Protein AF-A0A957P967-F1 (afdb_monomer)

Radius of gyration: 11.56 Å; Cα contacts (8 Å, |Δi|>4): 62; chains: 1; bounding box: 25×18×27 Å

Solvent-accessible surface area (backbone atoms only — not comparable to full-atom values): 3172 Å² total; per-residue (Å²): 134,64,78,78,69,73,81,56,43,56,41,53,38,60,55,52,71,75,54,57,93,91,64,86,84,89,73,81,31,52,17,89,33,47,51,26,74,75,23,45,97,86,79,38,58,55,59,43,66,80

Foldseek 3Di:
DDQPPPPAFQQCSVVVVPDDVVDDDDDWAWQNSHVAQNAPPVPGHHRDID

Mean predicted aligned error: 3.92 Å

pLDDT: mean 89.35, std 4.35, range [75.88, 94.69]

Nearest PDB structures (foldseek):
  6m4w-assembly1_D  TM=9.672E-01  e=7.761E-05  Homo sapiens
  8p3c-assembly1_B  TM=9.753E-01  e=1.098E-04  Burkholderia pseudomallei
  4ggq-assembly3_B  TM=9.761E-01  e=1.261E-04  Saccharomyces cerevisiae S288C
  6m4v-assembly2_D  TM=9.701E-01  e=1.553E-04  Homo sapiens
  4dz2-assembly1_A  TM=9.698E-01  e=1.177E-04  Burkholderia pseudomallei 1710b

Secondary structure (DSSP, 8-state):
--TTTTSS-HHHHHHHHTPPTT--------GGGTTGGG-BTTTB-TT---

Structure (mmCIF, N/CA/C/O backbone):
data_AF-A0A957P967-F1
#
_entry.id   AF-A0A957P967-F1
#
loop_
_atom_site.group_PDB
_atom_site.id
_atom_site.type_symbol
_atom_site.label_atom_id
_atom_site.label_alt_id
_atom_site.label_comp_id
_atom_site.label_asym_id
_atom_site.label_entity_id
_atom_site.label_seq_id
_atom_site.pdbx_PDB_ins_code
_atom_site.Cartn_x
_atom_site.Cartn_y
_atom_site.Cartn_z
_atom_site.occupancy
_atom_site.B_iso_or_equiv
_atom_site.auth_seq_id
_atom_site.auth_comp_id
_atom_site.auth_asym_id
_atom_site.auth_atom_id
_atom_site.pdbx_PDB_model_num
ATOM 1 N N . PHE A 1 1 ? -10.062 6.959 2.860 1.00 75.88 1 PHE A N 1
ATOM 2 C CA . PHE A 1 1 ? -10.247 6.736 1.415 1.00 75.88 1 PHE A CA 1
ATOM 3 C C . PHE A 1 1 ? -11.496 5.897 1.226 1.00 75.88 1 PHE A C 1
ATOM 5 O O . PHE A 1 1 ? -11.897 5.217 2.169 1.00 75.88 1 PHE A O 1
ATOM 12 N N . VAL A 1 2 ? -12.135 5.990 0.065 1.00 79.12 2 VAL A N 1
ATOM 13 C CA . VAL A 1 2 ? -13.269 5.130 -0.285 1.00 79.12 2 VAL A CA 1
ATOM 14 C C . VAL A 1 2 ? -12.726 3.953 -1.084 1.00 79.12 2 VAL A C 1
ATOM 16 O O . VAL A 1 2 ? -12.073 4.152 -2.105 1.00 79.12 2 VAL A O 1
ATOM 19 N N . ILE A 1 3 ? -12.960 2.743 -0.582 1.00 81.69 3 ILE A N 1
ATOM 20 C CA . ILE A 1 3 ? -12.504 1.500 -1.209 1.00 81.69 3 ILE A CA 1
ATOM 21 C C . ILE A 1 3 ? -13.273 1.278 -2.518 1.00 81.69 3 ILE A C 1
ATOM 23 O O . ILE A 1 3 ? -14.484 1.498 -2.568 1.00 81.69 3 ILE A O 1
ATOM 27 N N . GLY A 1 4 ? -12.576 0.834 -3.564 1.00 79.25 4 GLY A N 1
ATOM 28 C CA . GL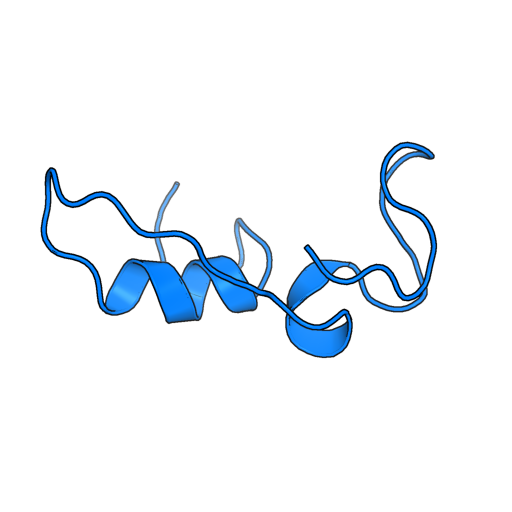Y A 1 4 ? -13.168 0.500 -4.865 1.00 79.25 4 GLY A CA 1
ATOM 29 C C . GLY A 1 4 ? -13.414 1.704 -5.776 1.00 79.25 4 GLY A C 1
ATOM 30 O O . GLY A 1 4 ? -14.094 1.577 -6.790 1.00 79.25 4 GLY A O 1
ATOM 31 N N . GLN A 1 5 ? -12.880 2.876 -5.421 1.00 85.62 5 GLN A N 1
ATOM 32 C CA . GLN A 1 5 ? -12.895 4.069 -6.274 1.00 85.62 5 GLN A CA 1
ATOM 33 C C . GLN A 1 5 ? -11.549 4.316 -6.972 1.00 85.62 5 GLN A C 1
ATOM 35 O O . GLN A 1 5 ? -11.382 5.366 -7.590 1.00 85.62 5 GLN A O 1
ATOM 40 N N . GLY A 1 6 ? -10.573 3.404 -6.849 1.00 82.00 6 GLY A N 1
ATOM 41 C CA . GLY A 1 6 ? -9.243 3.589 -7.437 1.00 82.00 6 GLY A CA 1
ATOM 42 C C . GLY A 1 6 ? -8.475 4.764 -6.826 1.00 82.00 6 GLY A C 1
ATOM 43 O O . GLY A 1 6 ? -7.602 5.344 -7.463 1.00 82.00 6 GLY A O 1
ATOM 44 N N . GLN A 1 7 ? -8.817 5.150 -5.591 1.00 85.31 7 GLN A N 1
ATOM 45 C CA . GLN A 1 7 ? -8.098 6.190 -4.842 1.00 85.31 7 GLN A CA 1
ATOM 46 C C . GLN A 1 7 ? -6.741 5.697 -4.322 1.00 85.31 7 GLN A C 1
ATOM 48 O O . GLN A 1 7 ? -5.915 6.497 -3.885 1.00 85.31 7 GLN A O 1
ATOM 53 N N . VAL A 1 8 ? -6.538 4.380 -4.329 1.00 89.25 8 VAL A N 1
ATOM 54 C CA . VAL A 1 8 ? -5.327 3.686 -3.898 1.00 89.25 8 VAL A CA 1
ATOM 55 C C . VAL A 1 8 ? -4.949 2.622 -4.928 1.00 89.25 8 VAL A C 1
ATOM 57 O O . VAL A 1 8 ? -5.695 2.374 -5.874 1.00 89.25 8 VAL A O 1
ATOM 60 N N . ILE A 1 9 ? -3.786 1.990 -4.745 1.00 92.19 9 ILE A N 1
ATOM 61 C CA . ILE A 1 9 ? -3.345 0.895 -5.614 1.00 92.19 9 ILE A CA 1
ATOM 62 C C . ILE A 1 9 ? -4.364 -0.265 -5.615 1.00 92.19 9 ILE A C 1
ATOM 64 O O . ILE A 1 9 ? -4.946 -0.555 -4.561 1.00 92.19 9 ILE A O 1
ATOM 68 N N . PRO A 1 10 ? -4.558 -0.963 -6.750 1.00 91.31 10 PRO A N 1
ATOM 69 C CA . PRO A 1 10 ? -5.544 -2.041 -6.873 1.00 91.31 10 PRO A CA 1
ATOM 70 C C . PRO A 1 10 ? -5.435 -3.115 -5.785 1.00 91.31 10 PRO A C 1
ATOM 72 O O . PRO A 1 10 ? -6.440 -3.530 -5.217 1.00 91.31 10 PRO A O 1
ATOM 75 N N . GLY A 1 11 ? -4.214 -3.503 -5.406 1.00 91.19 11 GLY A N 1
ATOM 76 C CA . GLY A 1 11 ? -3.978 -4.515 -4.375 1.00 91.19 11 GLY A CA 1
ATOM 77 C C . GLY A 1 11 ? -4.461 -4.108 -2.980 1.00 91.19 11 GLY A C 1
ATOM 78 O O . GLY A 1 11 ? -4.7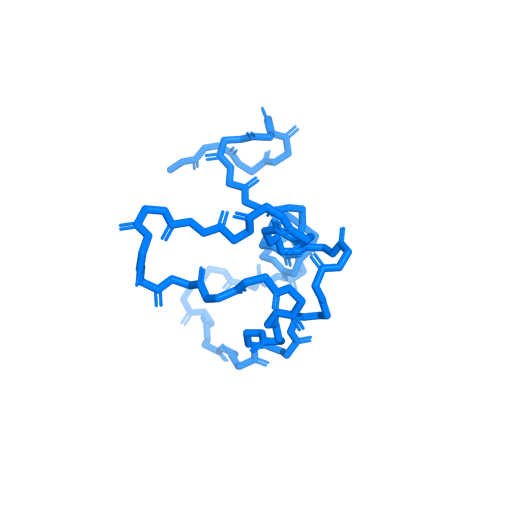70 -4.973 -2.159 1.00 91.19 11 GLY A O 1
ATOM 79 N N . TRP A 1 12 ? -4.566 -2.806 -2.694 1.00 91.69 12 TRP A N 1
ATOM 80 C CA . TRP A 1 12 ? -5.211 -2.323 -1.471 1.00 91.69 12 TRP A CA 1
ATOM 81 C C . TRP A 1 12 ? -6.722 -2.315 -1.595 1.00 91.69 12 TRP A C 1
ATOM 83 O O . TRP A 1 12 ? -7.383 -2.763 -0.661 1.00 91.69 12 TRP A O 1
ATOM 93 N N . ASP A 1 13 ? -7.261 -1.848 -2.721 1.00 88.38 13 ASP A N 1
ATOM 94 C CA . ASP A 1 13 ? -8.705 -1.888 -2.946 1.00 88.38 13 ASP A CA 1
ATOM 95 C C . ASP A 1 13 ? -9.222 -3.333 -2.821 1.00 88.38 13 ASP A C 1
ATOM 97 O O . ASP A 1 13 ? -10.145 -3.577 -2.051 1.00 88.38 13 ASP A O 1
ATOM 101 N N . GLU A 1 14 ? -8.563 -4.318 -3.433 1.00 88.19 14 GLU A N 1
ATOM 102 C CA . GLU A 1 14 ? -8.942 -5.734 -3.322 1.00 88.19 14 GLU A CA 1
ATOM 103 C C . GLU A 1 14 ? -8.656 -6.332 -1.935 1.00 88.19 14 GLU A C 1
ATOM 105 O O . GLU A 1 14 ? -9.500 -7.010 -1.343 1.00 88.19 14 GLU A O 1
ATOM 110 N N . GLY A 1 15 ? -7.466 -6.085 -1.379 1.00 86.88 15 GLY A N 1
ATOM 111 C CA . GLY A 1 15 ? -7.049 -6.688 -0.115 1.00 86.88 15 GLY A CA 1
ATOM 112 C C . GLY A 1 15 ? -7.868 -6.196 1.078 1.00 86.88 15 GLY A C 1
ATOM 113 O O . GLY A 1 15 ? -8.294 -6.999 1.915 1.00 86.88 15 GLY A O 1
ATOM 114 N N . VAL A 1 16 ? -8.130 -4.888 1.143 1.00 88.06 16 VAL A N 1
ATOM 115 C CA . VAL A 1 16 ? -8.861 -4.255 2.249 1.00 88.06 16 VAL A CA 1
ATOM 116 C C . VAL A 1 16 ? -10.360 -4.557 2.174 1.00 88.06 16 VAL A C 1
ATOM 118 O O . VAL A 1 16 ? -10.980 -4.691 3.228 1.00 88.06 16 VAL A O 1
ATOM 121 N N . MET A 1 17 ? -10.939 -4.780 0.982 1.00 86.31 17 MET A N 1
ATOM 122 C CA . MET A 1 17 ? -12.334 -5.249 0.845 1.00 86.31 17 MET A CA 1
ATOM 123 C C . MET A 1 17 ? -12.616 -6.536 1.633 1.00 86.31 17 MET A C 1
ATOM 125 O O . MET A 1 17 ? -13.744 -6.760 2.063 1.00 86.31 17 MET A O 1
ATOM 129 N N . THR A 1 18 ? -11.606 -7.383 1.843 1.00 85.06 18 THR A N 1
ATOM 130 C CA . THR A 1 18 ? -11.763 -8.656 2.569 1.00 85.06 18 THR A CA 1
ATOM 131 C C . THR A 1 18 ? -11.589 -8.529 4.086 1.00 85.06 18 THR A C 1
ATOM 133 O O . THR A 1 18 ? -11.724 -9.516 4.813 1.00 85.06 18 THR A O 1
ATOM 136 N N . MET A 1 19 ? -11.259 -7.336 4.590 1.00 89.25 19 MET A N 1
ATOM 137 C CA . MET A 1 19 ? -10.890 -7.128 5.988 1.00 89.25 19 MET A CA 1
ATOM 138 C C . MET A 1 19 ? -12.076 -6.706 6.857 1.00 89.25 19 MET A C 1
ATOM 140 O O . MET A 1 19 ? -12.933 -5.919 6.464 1.00 89.25 19 MET A O 1
ATOM 144 N N . GLN A 1 20 ? -12.080 -7.195 8.098 1.00 88.38 20 GLN A N 1
ATOM 145 C CA . GLN A 1 20 ? -12.988 -6.707 9.133 1.00 88.38 20 GLN A CA 1
ATOM 146 C C . GLN A 1 20 ? -12.467 -5.401 9.734 1.00 88.38 20 GLN A C 1
ATOM 148 O O . GLN A 1 20 ? -11.258 -5.209 9.896 1.00 88.38 20 GLN A O 1
ATOM 153 N N . VAL A 1 21 ? -13.390 -4.523 10.126 1.00 89.00 21 VAL A N 1
ATOM 154 C CA . VAL A 1 21 ? -13.063 -3.275 10.825 1.00 89.00 21 VAL A CA 1
ATOM 155 C C . VAL A 1 21 ? -12.290 -3.590 12.109 1.00 89.00 21 VAL A C 1
ATOM 157 O O . VAL A 1 21 ? -12.725 -4.396 12.926 1.00 89.00 21 VAL A O 1
ATOM 160 N N . GLY A 1 22 ? -11.122 -2.963 12.270 1.00 91.31 22 GLY A N 1
ATOM 161 C CA . GLY A 1 22 ? -10.212 -3.198 13.399 1.00 91.31 22 GLY A CA 1
ATOM 162 C C . GLY A 1 22 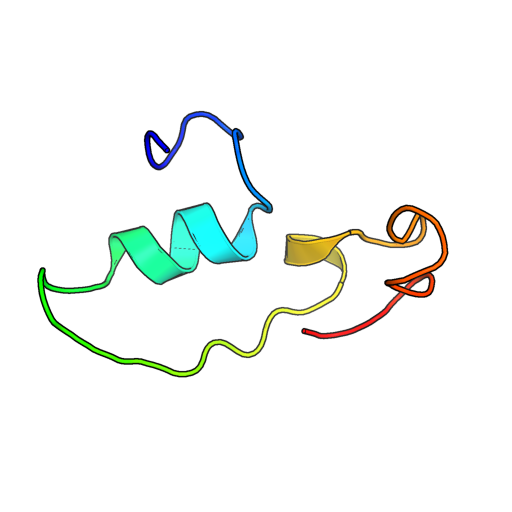? -9.245 -4.377 13.220 1.00 91.31 22 GLY A C 1
ATOM 163 O O . GLY A 1 22 ? -8.332 -4.538 14.030 1.00 91.31 22 GLY A O 1
ATOM 164 N N . GLY A 1 23 ? -9.391 -5.173 12.156 1.00 88.88 23 GLY A N 1
ATOM 165 C CA . GLY A 1 23 ? -8.462 -6.247 11.813 1.00 88.88 23 GLY A CA 1
ATOM 166 C C . GLY A 1 23 ? -7.113 -5.729 11.305 1.00 88.88 23 GLY A C 1
ATOM 167 O O . GLY A 1 23 ? -7.024 -4.671 10.682 1.00 88.88 23 GLY A O 1
ATOM 168 N N . LYS A 1 24 ? -6.047 -6.501 11.541 1.00 91.00 24 LYS A N 1
ATOM 169 C CA . LYS A 1 24 ? -4.703 -6.249 10.996 1.00 91.00 24 LYS A CA 1
ATOM 170 C C . LYS A 1 24 ? -4.269 -7.430 10.136 1.00 91.00 24 LYS A C 1
ATOM 172 O O . LYS A 1 24 ? -4.456 -8.579 10.526 1.00 91.00 24 LYS A O 1
ATOM 177 N N . ARG A 1 25 ? -3.670 -7.146 8.981 1.00 89.75 25 ARG A N 1
ATOM 178 C CA . ARG A 1 25 ? -3.135 -8.147 8.053 1.00 89.75 25 ARG A CA 1
ATOM 179 C C . ARG A 1 25 ? -1.919 -7.569 7.332 1.00 89.75 25 ARG A C 1
ATOM 181 O O . ARG A 1 25 ? -1.850 -6.363 7.121 1.00 89.75 25 ARG A O 1
ATOM 188 N N . GLN A 1 26 ? -0.980 -8.433 6.958 1.0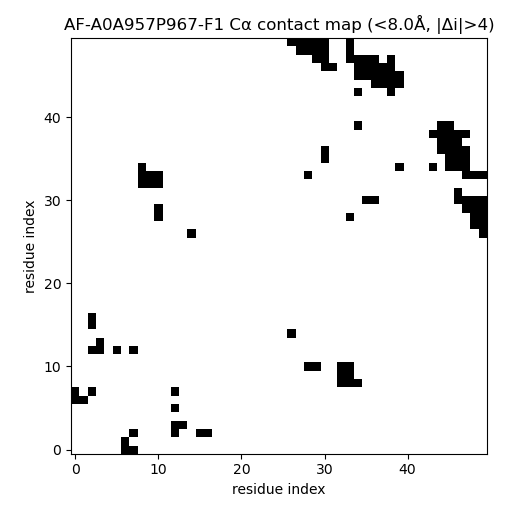0 91.31 26 GLN A N 1
ATOM 189 C CA . GLN A 1 26 ? 0.051 -8.112 5.975 1.00 91.31 26 GLN A CA 1
ATOM 190 C C . GLN A 1 26 ? -0.414 -8.585 4.600 1.00 91.31 26 GLN A C 1
ATOM 192 O O . GLN A 1 26 ? -0.822 -9.737 4.443 1.00 91.31 26 GLN A O 1
ATOM 197 N N . LEU A 1 27 ? -0.377 -7.682 3.626 1.00 91.06 27 LEU A N 1
ATOM 198 C CA . LEU A 1 27 ? -0.633 -7.978 2.223 1.00 91.06 27 LEU A CA 1
ATOM 199 C C . LEU A 1 27 ? 0.708 -7.954 1.504 1.00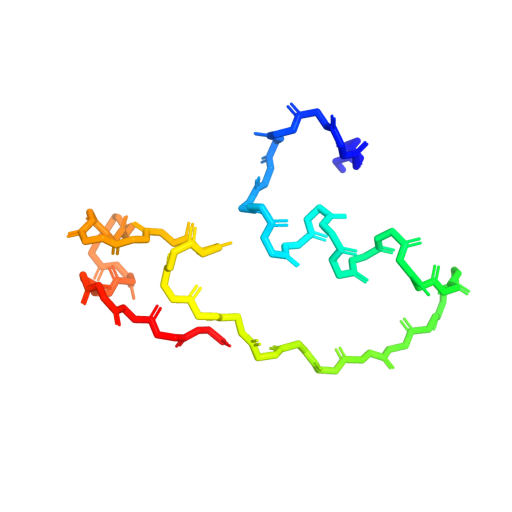 91.06 27 LEU A C 1
ATOM 201 O O . LEU A 1 27 ? 1.478 -7.024 1.714 1.00 91.06 27 LEU A O 1
ATOM 205 N N . ARG A 1 28 ? 0.966 -8.969 0.682 1.00 93.62 28 ARG A N 1
ATOM 206 C CA . ARG A 1 28 ? 2.084 -8.967 -0.257 1.00 93.62 28 ARG A CA 1
ATOM 207 C C . ARG A 1 28 ? 1.518 -8.697 -1.639 1.00 93.62 28 ARG A C 1
ATOM 209 O O . ARG A 1 28 ? 0.737 -9.512 -2.131 1.00 93.62 28 ARG A O 1
ATOM 216 N N . ILE A 1 29 ? 1.859 -7.556 -2.218 1.00 94.19 29 ILE A N 1
ATOM 217 C CA . ILE A 1 29 ? 1.196 -7.026 -3.410 1.00 94.19 29 ILE A CA 1
ATOM 218 C C . ILE A 1 29 ? 2.194 -7.045 -4.561 1.00 94.19 29 ILE A C 1
ATOM 220 O O . ILE A 1 29 ? 3.214 -6.354 -4.488 1.00 94.19 29 ILE A O 1
ATOM 224 N N . PRO A 1 30 ? 1.938 -7.838 -5.611 1.00 94.69 30 PRO A N 1
ATOM 225 C CA . PRO A 1 30 ? 2.817 -7.861 -6.762 1.00 94.69 30 PRO A CA 1
ATOM 226 C C . PRO A 1 30 ? 2.728 -6.530 -7.537 1.00 94.69 30 PRO A C 1
ATOM 228 O O . 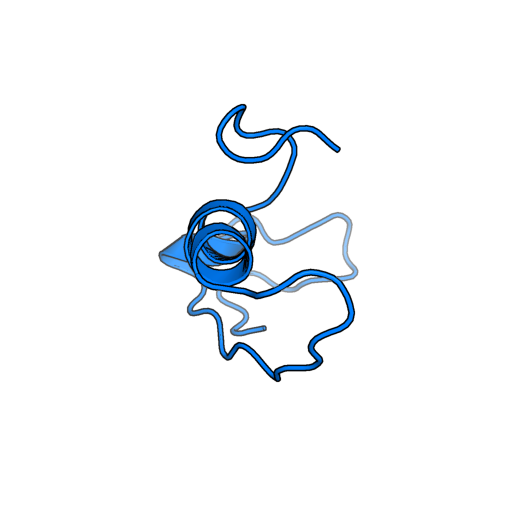PRO A 1 30 ? 1.736 -5.804 -7.401 1.00 94.69 30 PRO A O 1
ATOM 231 N N . PRO A 1 31 ? 3.748 -6.183 -8.338 1.00 94.44 31 PRO A N 1
ATOM 232 C CA . PRO A 1 31 ? 3.863 -4.864 -8.965 1.00 94.44 31 PRO A CA 1
ATOM 233 C C . PRO A 1 31 ? 2.650 -4.473 -9.816 1.00 94.44 31 PRO A C 1
ATOM 235 O O . PRO A 1 31 ? 2.238 -3.315 -9.787 1.00 94.44 31 PRO A O 1
ATOM 238 N N . GLU A 1 32 ? 2.046 -5.431 -10.519 1.00 93.94 32 GLU A N 1
ATOM 239 C CA . GLU A 1 32 ? 0.857 -5.257 -11.361 1.00 93.94 32 GLU A CA 1
ATOM 240 C C . GLU A 1 32 ? -0.387 -4.780 -10.594 1.00 93.94 32 GLU A C 1
ATOM 242 O O . GLU A 1 32 ? -1.253 -4.128 -11.171 1.00 93.94 32 GLU A O 1
ATOM 247 N N . LEU A 1 33 ? -0.456 -5.056 -9.289 1.00 93.12 33 LEU A N 1
ATOM 248 C CA . LEU A 1 33 ? -1.501 -4.565 -8.384 1.00 93.12 33 LEU A CA 1
ATOM 249 C C . LEU A 1 33 ? -1.010 -3.398 -7.509 1.00 93.12 33 LEU A C 1
ATOM 251 O O . LEU A 1 33 ? -1.742 -2.915 -6.644 1.00 93.12 33 LEU A O 1
ATOM 255 N N . GLY A 1 34 ? 0.235 -2.963 -7.706 1.00 93.56 34 GLY A N 1
ATOM 256 C CA . GLY A 1 34 ? 0.893 -1.873 -6.999 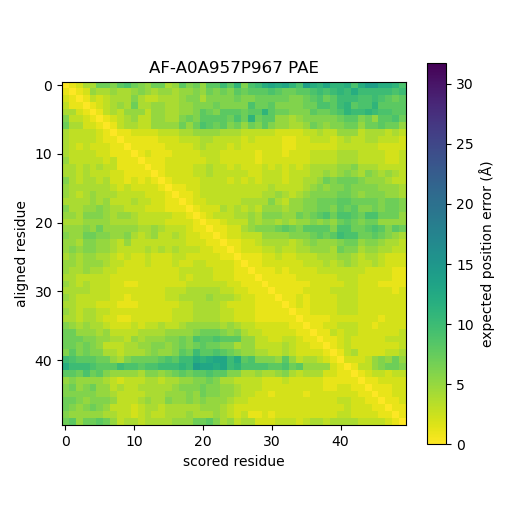1.00 93.56 34 GLY A CA 1
ATOM 257 C C . GLY A 1 34 ? 1.128 -0.668 -7.907 1.00 93.56 34 GLY A C 1
ATOM 258 O O . GLY A 1 34 ? 0.189 -0.088 -8.446 1.00 93.56 34 GLY A O 1
ATOM 259 N N . TYR A 1 35 ? 2.396 -0.278 -8.048 1.00 94.00 35 TYR A N 1
ATOM 260 C CA . TYR A 1 35 ? 2.821 0.871 -8.860 1.00 94.00 35 TYR A CA 1
ATOM 261 C C . TYR A 1 35 ? 3.410 0.477 -10.227 1.00 94.00 35 TYR A C 1
ATOM 263 O O . TYR A 1 35 ? 3.876 1.340 -10.974 1.00 94.00 35 TYR A O 1
ATOM 271 N N . GLY A 1 36 ? 3.406 -0.818 -10.555 1.00 91.62 36 GLY A N 1
ATOM 272 C CA . GLY A 1 36 ? 3.913 -1.357 -11.814 1.00 91.62 36 GLY A CA 1
ATOM 273 C C . GLY A 1 36 ? 5.348 -0.937 -12.137 1.00 91.62 36 GLY A C 1
ATOM 274 O O . GLY A 1 36 ? 6.165 -0.653 -11.257 1.00 91.62 36 GLY A O 1
ATOM 275 N N . ASP A 1 37 ? 5.643 -0.862 -13.431 1.00 93.06 37 ASP A N 1
ATOM 276 C CA . ASP A 1 37 ? 6.956 -0.458 -13.952 1.00 93.06 37 ASP A CA 1
ATOM 277 C C . ASP A 1 37 ? 7.218 1.048 -13.820 1.00 93.06 37 ASP A C 1
ATOM 279 O O . ASP A 1 37 ? 8.330 1.519 -14.049 1.00 93.06 37 ASP A O 1
ATOM 283 N N . GLN A 1 38 ? 6.206 1.830 -13.448 1.00 90.50 38 GLN A N 1
ATOM 284 C CA . GLN A 1 38 ? 6.357 3.268 -13.251 1.00 90.50 38 GLN A CA 1
ATOM 285 C C . GLN A 1 38 ? 6.956 3.601 -11.879 1.00 90.50 38 GLN A C 1
ATOM 287 O O . GLN A 1 38 ? 7.625 4.627 -11.735 1.00 90.50 38 GLN A O 1
ATOM 292 N N . GLY A 1 39 ? 6.744 2.739 -10.878 1.00 89.38 39 GLY A N 1
ATOM 293 C CA . GLY A 1 39 ? 7.105 3.041 -9.495 1.00 89.38 39 GLY A CA 1
ATOM 294 C C . GLY A 1 39 ? 6.357 4.276 -8.968 1.00 89.38 39 GLY A C 1
ATOM 295 O O . GLY A 1 39 ? 5.336 4.692 -9.514 1.00 89.38 39 GLY A O 1
ATOM 296 N N . ALA A 1 40 ? 6.854 4.884 -7.889 1.00 91.25 40 ALA A N 1
ATOM 297 C CA . ALA A 1 40 ? 6.225 6.068 -7.300 1.00 91.25 40 ALA A CA 1
ATOM 298 C C . ALA A 1 40 ? 7.247 7.045 -6.719 1.00 91.25 40 ALA A C 1
ATOM 300 O O . ALA A 1 40 ? 7.915 6.743 -5.728 1.00 91.25 40 ALA A O 1
ATOM 301 N N . GLY A 1 41 ? 7.337 8.235 -7.325 1.00 82.44 41 GLY A N 1
ATOM 302 C CA . GLY A 1 41 ? 7.991 9.420 -6.750 1.00 82.44 41 GLY A CA 1
ATOM 303 C C . GLY A 1 41 ? 9.451 9.242 -6.313 1.00 82.44 41 GLY A C 1
ATOM 304 O O . GLY A 1 41 ? 9.920 10.007 -5.479 1.00 82.44 41 GLY A O 1
ATOM 305 N N . GLY A 1 42 ? 10.151 8.219 -6.818 1.00 84.44 42 GLY A N 1
ATOM 306 C CA . GLY A 1 42 ? 11.505 7.841 -6.392 1.00 84.44 42 GLY A CA 1
ATOM 307 C C . GLY A 1 42 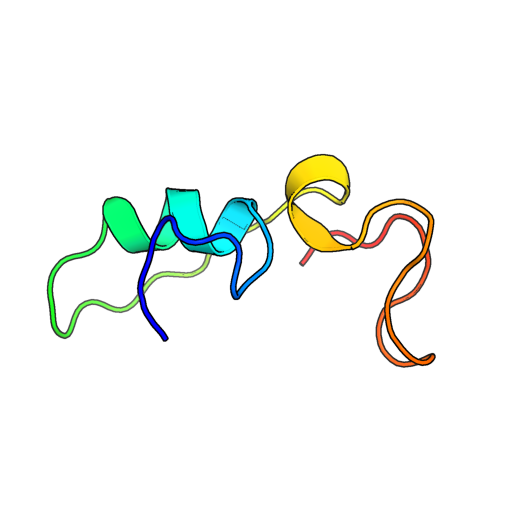? 11.582 7.034 -5.086 1.00 84.44 42 GLY A C 1
ATOM 308 O O . GLY A 1 42 ? 12.659 6.557 -4.744 1.00 84.44 42 GLY A O 1
ATOM 309 N N . ALA A 1 43 ? 10.467 6.845 -4.376 1.00 92.38 43 ALA A N 1
ATOM 310 C CA . ALA A 1 43 ? 10.398 6.045 -3.151 1.00 92.38 43 ALA A CA 1
ATOM 311 C C . ALA A 1 43 ? 10.110 4.564 -3.433 1.00 92.38 43 ALA A C 1
ATOM 313 O O . ALA A 1 43 ? 10.595 3.689 -2.719 1.00 92.38 43 ALA A O 1
ATOM 314 N N . ILE A 1 44 ? 9.326 4.287 -4.478 1.00 90.19 44 ILE A N 1
ATOM 315 C CA . ILE A 1 44 ? 9.014 2.930 -4.927 1.00 90.19 44 ILE A CA 1
ATOM 3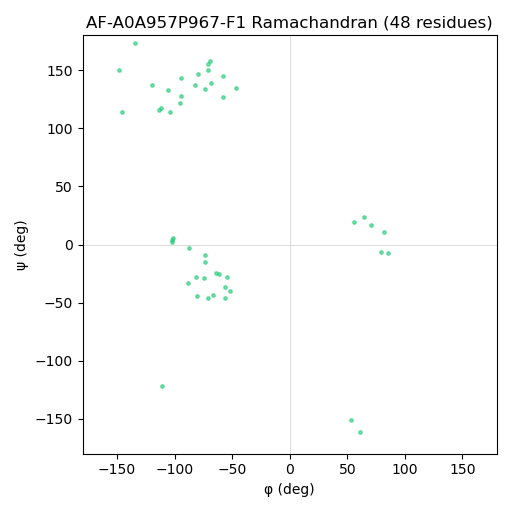16 C C . ILE A 1 44 ? 9.690 2.722 -6.284 1.00 90.19 44 ILE A C 1
ATOM 318 O O . ILE A 1 44 ? 9.359 3.454 -7.224 1.00 90.19 44 ILE A O 1
ATOM 322 N N . PRO A 1 45 ? 10.632 1.771 -6.410 1.00 93.12 45 PRO A N 1
ATOM 323 C CA . PRO A 1 45 ? 11.253 1.483 -7.691 1.00 93.12 45 PRO A CA 1
ATOM 324 C C . PRO A 1 45 ? 10.270 0.789 -8.654 1.00 93.12 45 PRO A C 1
ATOM 326 O O . PRO A 1 45 ? 9.327 0.130 -8.205 1.00 93.12 45 PRO A O 1
ATOM 329 N N . PRO A 1 46 ? 10.495 0.906 -9.975 1.00 94.19 46 PRO A N 1
ATOM 330 C CA . PRO A 1 46 ? 9.828 0.091 -10.989 1.00 94.19 46 PRO A CA 1
ATOM 331 C C . PRO A 1 46 ? 9.826 -1.402 -10.646 1.00 94.19 46 PRO A C 1
ATOM 333 O O . PRO A 1 46 ? 10.858 -1.944 -10.248 1.00 94.19 46 PRO A O 1
ATOM 336 N N . GLY A 1 47 ? 8.684 -2.073 -10.808 1.00 92.19 47 GLY A N 1
ATOM 337 C CA . GLY A 1 47 ? 8.581 -3.524 -10.622 1.00 92.19 47 GLY A CA 1
ATOM 338 C C . GLY A 1 47 ? 8.691 -3.991 -9.163 1.00 92.19 47 GLY A C 1
ATOM 339 O O . GLY A 1 47 ? 8.937 -5.171 -8.908 1.00 92.19 47 GLY A O 1
ATOM 340 N N . ALA A 1 48 ? 8.533 -3.092 -8.188 1.00 92.06 48 ALA A N 1
ATOM 341 C CA . ALA A 1 48 ? 8.598 -3.443 -6.773 1.00 92.06 48 ALA A CA 1
ATOM 342 C C . ALA A 1 48 ? 7.355 -4.213 -6.300 1.00 92.06 48 ALA A C 1
ATOM 344 O O . ALA A 1 48 ? 6.220 -3.804 -6.543 1.00 92.06 48 ALA A O 1
ATOM 345 N N . THR A 1 49 ? 7.582 -5.303 -5.562 1.00 92.62 49 THR A N 1
ATOM 346 C CA . THR A 1 49 ? 6.551 -5.938 -4.725 1.00 92.62 49 THR A CA 1
ATOM 347 C C . THR A 1 49 ? 6.464 -5.193 -3.395 1.00 92.62 49 THR A C 1
ATOM 349 O O . THR A 1 49 ? 7.505 -4.871 -2.816 1.00 92.62 49 THR A O 1
ATOM 352 N N . LEU A 1 50 ? 5.244 -4.945 -2.917 1.00 89.25 50 LEU A N 1
ATOM 353 C CA . LEU A 1 50 ? 4.962 -4.278 -1.639 1.00 89.25 50 LEU A CA 1
ATOM 354 C C . LEU A 1 50 ? 4.577 -5.272 -0.543 1.00 89.25 50 LEU A C 1
ATOM 356 O O . LEU A 1 50 ? 3.994 -6.331 -0.882 1.00 89.25 50 LEU A O 1
#

Sequence (50 aa):
FVIGQGQVIPGWDEGVMTMQVGGKRQLRIPPELGYGDQGAGGAIPPGATL